Protein AF-A0A956BZD8-F1 (afdb_monomer)

Nearest PDB structures (foldseek):
  7bin-assembly1_A  TM=8.166E-01  e=1.581E-07  Salmonella enterica subsp. enterica serovar Typhi
  7cgo-assembly1_w  TM=8.563E-01  e=1.033E-06  Salmonella enterica subsp. enterica serovar Typhimurium str. LT2
  8wk3-assembly1_G  TM=8.041E-01  e=9.778E-07  Salmonella enterica subsp. enterica serovar Typhimurium str. LT2
  6q14-assembly1_2  TM=8.094E-01  e=9.407E-06  Salmonella enterica subsp. enterica serovar Typhimurium str. LT2
  6rwy-assembly1_e  TM=7.594E-01  e=1.546E-05  Shigella flexneri

Mean predicted aligned error: 7.58 Å

Solvent-accessible surface area (backbone atoms only — not comparable to full-atom values): 8255 Å² total; per-residue (Å²): 131,80,52,62,65,66,64,51,67,73,64,66,44,66,80,65,83,43,75,66,27,52,53,53,40,49,61,63,42,44,56,51,50,47,52,52,32,63,72,64,25,36,72,68,42,33,49,52,36,39,54,50,53,49,68,75,39,59,83,95,50,39,89,75,64,57,82,75,36,62,88,22,28,51,62,12,22,54,54,36,50,51,54,49,52,50,51,52,51,51,62,67,42,47,68,51,51,52,47,41,54,52,40,37,53,51,34,57,75,70,67,43,78,88,59,58,40,69,69,68,27,46,63,55,48,52,49,51,40,60,73,68,40,42,70,59,52,52,52,50,51,58,52,64,72,76,108

Structure (mmCIF, N/CA/C/O backbone):
data_AF-A0A956BZD8-F1
#
_entry.id   AF-A0A956BZD8-F1
#
loop_
_atom_site.group_PDB
_atom_site.id
_atom_site.type_symbol
_atom_site.label_atom_id
_atom_site.label_alt_id
_atom_site.label_comp_id
_atom_site.label_asym_id
_atom_site.label_entity_id
_atom_site.label_seq_id
_atom_site.pdbx_PDB_ins_code
_atom_site.Cartn_x
_atom_site.Cartn_y
_atom_site.Cartn_z
_atom_site.occupancy
_atom_site.B_iso_or_equiv
_atom_site.auth_seq_id
_atom_site.auth_comp_id
_atom_site.auth_asym_id
_atom_site.auth_atom_id
_atom_site.pdbx_PDB_model_num
ATOM 1 N N . THR A 1 1 ? 7.763 -20.700 -9.194 1.00 49.53 1 THR A N 1
ATOM 2 C CA . THR A 1 1 ? 8.314 -19.524 -9.896 1.00 49.53 1 THR A CA 1
ATOM 3 C C . THR A 1 1 ? 9.539 -19.075 -9.127 1.00 49.53 1 THR A C 1
ATOM 5 O O . THR A 1 1 ? 9.426 -18.778 -7.949 1.00 49.53 1 THR A O 1
ATOM 8 N N . ALA A 1 2 ? 10.738 -19.179 -9.704 1.00 55.09 2 ALA A N 1
ATOM 9 C CA . ALA A 1 2 ? 11.949 -18.713 -9.025 1.00 55.09 2 ALA A CA 1
ATOM 10 C C . ALA A 1 2 ? 11.929 -17.176 -9.015 1.00 55.09 2 ALA A C 1
ATOM 12 O O . ALA A 1 2 ? 11.749 -16.584 -10.080 1.00 55.09 2 ALA A O 1
ATOM 13 N N . GLY A 1 3 ? 12.045 -16.555 -7.836 1.00 63.97 3 GLY A N 1
ATOM 14 C CA . GLY A 1 3 ? 12.077 -15.095 -7.704 1.00 63.97 3 GLY A CA 1
ATOM 15 C C . GLY A 1 3 ? 13.224 -14.478 -8.509 1.00 63.97 3 GLY A C 1
ATOM 16 O O . GLY A 1 3 ? 14.188 -15.173 -8.825 1.00 63.97 3 GLY A O 1
ATOM 17 N N . VAL A 1 4 ? 13.130 -13.182 -8.821 1.00 68.62 4 VAL A N 1
ATOM 18 C CA . VAL A 1 4 ? 14.125 -12.433 -9.621 1.00 68.62 4 VAL A CA 1
ATOM 19 C C . VAL A 1 4 ? 15.557 -12.719 -9.148 1.00 68.62 4 VAL A C 1
ATOM 21 O O . VAL A 1 4 ? 16.419 -13.092 -9.936 1.00 68.62 4 VAL A O 1
ATOM 24 N N . TRP A 1 5 ? 15.775 -12.692 -7.832 1.00 65.12 5 TRP A N 1
ATOM 25 C CA . TRP A 1 5 ? 17.067 -12.975 -7.202 1.00 65.12 5 TRP A CA 1
ATOM 26 C C . TRP A 1 5 ? 17.587 -14.395 -7.441 1.00 6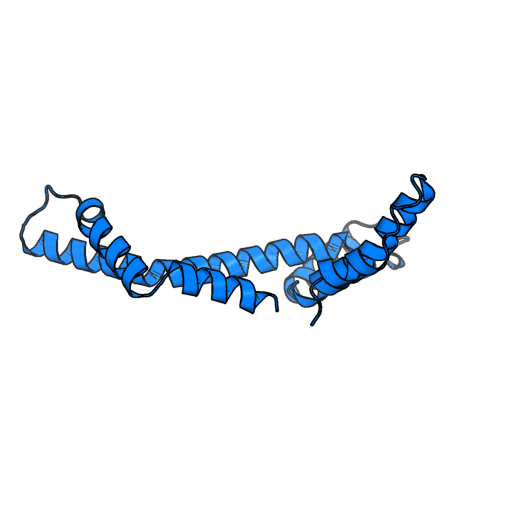5.12 5 TRP A C 1
ATOM 28 O O . TRP A 1 5 ? 18.777 -14.586 -7.647 1.00 65.12 5 TRP A O 1
ATOM 38 N N . ALA A 1 6 ? 16.701 -15.391 -7.496 1.00 68.44 6 ALA A N 1
ATOM 39 C CA . ALA A 1 6 ? 17.083 -16.774 -7.773 1.00 68.44 6 ALA A CA 1
ATOM 40 C C . ALA A 1 6 ? 17.459 -17.012 -9.247 1.00 68.44 6 ALA A C 1
ATOM 42 O O . ALA A 1 6 ? 17.987 -18.076 -9.571 1.00 68.44 6 ALA A O 1
ATOM 43 N N . GLN A 1 7 ? 17.154 -16.066 -10.142 1.00 64.75 7 GLN A N 1
ATOM 44 C CA . GLN A 1 7 ? 17.619 -16.081 -11.531 1.00 64.75 7 GLN A CA 1
ATOM 45 C C . GLN A 1 7 ? 18.981 -15.386 -11.669 1.00 64.75 7 GLN A C 1
ATOM 47 O O . GLN A 1 7 ? 19.817 -15.875 -12.419 1.00 64.75 7 GLN A O 1
ATOM 52 N N . ILE A 1 8 ? 19.218 -14.321 -10.894 1.00 65.31 8 ILE A N 1
ATOM 53 C CA . ILE A 1 8 ? 20.470 -13.544 -10.886 1.00 65.31 8 ILE A CA 1
ATOM 54 C C . ILE A 1 8 ? 21.623 -14.316 -10.214 1.00 65.31 8 ILE A C 1
ATOM 56 O O . ILE A 1 8 ? 22.742 -14.325 -10.716 1.00 65.31 8 ILE A O 1
ATOM 60 N N . ASP A 1 9 ? 21.352 -15.011 -9.105 1.00 62.72 9 ASP A N 1
ATOM 61 C CA . ASP A 1 9 ? 22.376 -15.663 -8.264 1.00 62.72 9 ASP A CA 1
ATOM 62 C C . ASP A 1 9 ? 22.956 -16.964 -8.866 1.00 62.72 9 ASP A C 1
ATOM 64 O O . ASP A 1 9 ? 23.925 -17.529 -8.370 1.00 62.72 9 ASP A O 1
ATOM 68 N N . ARG A 1 10 ? 22.380 -17.483 -9.961 1.00 60.94 10 ARG A N 1
ATOM 69 C CA . ARG A 1 10 ? 22.801 -18.773 -10.548 1.00 60.94 10 ARG A CA 1
ATOM 70 C C . ARG A 1 10 ? 24.093 -18.719 -11.353 1.00 60.94 10 ARG A C 1
ATOM 72 O O . ARG A 1 10 ? 24.646 -19.777 -11.646 1.00 60.94 10 ARG A O 1
ATOM 79 N N . THR A 1 11 ? 24.527 -17.535 -11.762 1.00 60.94 11 THR A N 1
ATOM 80 C CA . THR A 1 11 ? 25.565 -17.380 -12.789 1.00 60.94 11 THR A CA 1
ATOM 81 C C . THR A 1 11 ? 26.920 -16.908 -12.263 1.00 60.94 11 THR A C 1
ATOM 83 O O . THR A 1 11 ? 27.838 -16.858 -13.068 1.00 60.94 11 THR A O 1
ATOM 86 N N . ASP A 1 12 ? 27.050 -16.575 -10.965 1.00 65.56 12 ASP A N 1
ATOM 87 C CA . ASP A 1 12 ? 28.217 -15.915 -10.321 1.00 65.56 12 ASP A CA 1
ATOM 88 C C . ASP A 1 12 ? 29.186 -15.194 -11.294 1.00 65.56 12 ASP A C 1
ATOM 90 O O . ASP A 1 12 ? 30.368 -15.540 -11.399 1.00 65.56 12 ASP A O 1
ATOM 94 N N . PRO A 1 13 ? 28.690 -14.195 -12.053 1.00 61.41 13 PRO A N 1
ATOM 95 C CA . PRO A 1 13 ? 29.487 -13.518 -13.075 1.00 61.41 13 PRO A CA 1
ATOM 96 C C . PRO A 1 13 ? 30.562 -12.606 -12.464 1.00 61.41 13 PRO A C 1
ATOM 98 O O . PRO A 1 13 ? 31.501 -12.212 -13.145 1.00 61.41 13 PRO A O 1
ATOM 101 N N . LEU A 1 14 ? 30.467 -12.288 -11.166 1.00 65.31 14 LEU A N 1
ATOM 102 C CA . LEU A 1 14 ? 31.369 -11.368 -10.466 1.00 65.31 14 LEU A CA 1
ATOM 103 C C . LEU A 1 14 ? 32.639 -12.040 -9.924 1.00 65.31 14 LEU A C 1
ATOM 105 O O . LEU A 1 14 ? 33.553 -11.340 -9.485 1.00 65.31 14 LEU A O 1
ATOM 109 N N . ALA A 1 15 ? 32.752 -13.369 -10.014 1.00 68.69 15 ALA A N 1
ATOM 110 C CA . ALA A 1 15 ? 33.943 -14.111 -9.600 1.00 68.69 15 ALA A CA 1
ATOM 111 C C . ALA A 1 15 ? 35.235 -13.673 -10.332 1.00 68.69 15 ALA A C 1
ATOM 113 O O . ALA A 1 15 ? 36.341 -13.901 -9.839 1.00 68.69 15 ALA A O 1
ATOM 114 N N . GLY A 1 16 ? 35.108 -13.027 -11.499 1.00 66.00 16 GLY A N 1
ATOM 115 C CA . GLY A 1 16 ? 36.226 -12.626 -12.357 1.00 66.00 16 GLY A CA 1
ATOM 116 C C . GLY A 1 16 ? 37.000 -11.364 -11.948 1.00 66.00 16 GLY A C 1
ATOM 117 O O . GLY A 1 16 ? 38.069 -11.135 -12.509 1.00 66.00 16 GLY A O 1
ATOM 118 N N . ASN A 1 17 ? 36.518 -10.543 -10.998 1.00 66.00 17 ASN A N 1
ATOM 119 C CA . ASN A 1 17 ? 37.155 -9.273 -10.576 1.00 66.00 17 ASN A CA 1
ATOM 120 C C . ASN A 1 17 ? 37.642 -8.364 -11.739 1.00 66.00 17 ASN A C 1
ATOM 122 O O . ASN A 1 17 ? 38.639 -7.651 -11.605 1.00 66.00 17 ASN A O 1
ATOM 126 N N . SER A 1 18 ? 36.959 -8.379 -12.887 1.00 76.69 18 SER A N 1
ATOM 127 C CA . SER A 1 18 ? 37.295 -7.585 -14.076 1.00 76.69 18 SER A CA 1
ATOM 128 C C . SER A 1 18 ? 36.164 -6.616 -14.433 1.00 76.69 18 SER A C 1
ATOM 130 O O . SER A 1 18 ? 35.016 -6.813 -14.043 1.00 76.69 18 SER A O 1
ATOM 132 N N . ALA A 1 19 ? 36.473 -5.549 -15.178 1.00 75.94 19 ALA A N 1
ATOM 133 C CA . ALA A 1 19 ? 35.447 -4.617 -15.653 1.00 75.94 19 ALA A CA 1
ATOM 134 C C . ALA A 1 19 ? 34.438 -5.308 -16.591 1.00 75.94 19 ALA A C 1
ATOM 136 O O . ALA A 1 19 ? 33.245 -5.037 -16.507 1.00 75.94 19 ALA A O 1
ATOM 137 N N . ASP A 1 20 ? 34.901 -6.252 -17.415 1.00 77.94 20 ASP A N 1
ATOM 138 C CA . ASP A 1 20 ? 34.055 -7.025 -18.332 1.00 77.94 20 ASP A CA 1
ATOM 139 C C . ASP A 1 20 ? 33.067 -7.931 -17.580 1.00 77.94 20 ASP A C 1
ATOM 141 O O . ASP A 1 20 ? 31.896 -8.002 -17.945 1.00 77.94 20 ASP A O 1
ATOM 145 N N . ALA A 1 21 ? 33.502 -8.530 -16.465 1.00 75.38 21 ALA A N 1
ATOM 146 C CA . ALA A 1 21 ? 32.646 -9.320 -15.578 1.00 75.38 21 ALA A CA 1
ATOM 147 C C . ALA A 1 21 ? 31.502 -8.492 -14.962 1.00 75.38 21 ALA A C 1
ATOM 149 O O . ALA A 1 21 ? 30.407 -9.002 -14.732 1.00 75.38 21 ALA A O 1
ATOM 150 N N . VAL A 1 22 ? 31.726 -7.195 -14.718 1.00 76.06 22 VAL A N 1
ATOM 151 C CA . VAL A 1 22 ? 30.682 -6.284 -14.221 1.00 76.06 22 VAL A CA 1
ATOM 152 C C . VAL A 1 22 ? 29.648 -5.981 -15.307 1.00 76.06 22 VAL A C 1
ATOM 154 O O . VAL A 1 22 ? 28.457 -5.968 -15.009 1.00 76.06 22 VAL A O 1
ATOM 157 N N . PHE A 1 23 ? 30.071 -5.763 -16.556 1.00 77.00 23 PHE A N 1
ATOM 158 C CA . PHE A 1 23 ? 29.138 -5.534 -17.667 1.00 77.00 23 PHE A CA 1
ATOM 159 C C . PHE A 1 23 ? 28.298 -6.779 -17.974 1.00 77.00 23 PHE A C 1
ATOM 161 O O . PHE A 1 23 ? 27.083 -6.672 -18.100 1.00 77.00 23 PHE A O 1
ATOM 168 N N . GLU A 1 24 ? 28.912 -7.963 -17.976 1.00 76.38 24 GLU A N 1
ATOM 169 C CA . GLU A 1 24 ? 28.200 -9.235 -18.150 1.00 76.38 24 GLU A CA 1
ATOM 170 C C . GLU A 1 24 ? 27.176 -9.482 -17.027 1.00 76.38 24 GLU A C 1
ATOM 172 O O . GLU A 1 24 ? 26.049 -9.908 -17.282 1.00 76.38 24 GLU A O 1
ATOM 177 N N . ALA A 1 25 ? 27.524 -9.148 -15.779 1.00 74.75 25 ALA A N 1
ATOM 178 C CA . ALA A 1 25 ? 26.604 -9.237 -14.648 1.00 74.75 25 ALA A CA 1
ATOM 179 C C . ALA A 1 25 ? 25.397 -8.291 -14.777 1.00 74.75 25 ALA A C 1
ATOM 181 O O . ALA A 1 25 ? 24.283 -8.661 -14.399 1.00 74.75 25 ALA A O 1
ATOM 182 N N . ILE A 1 26 ? 25.609 -7.079 -15.301 1.00 76.81 26 ILE A N 1
ATOM 183 C CA . ILE A 1 26 ? 24.536 -6.109 -15.552 1.00 76.81 26 ILE A CA 1
ATOM 184 C C . ILE A 1 26 ? 23.593 -6.640 -16.634 1.00 76.81 26 ILE A C 1
ATOM 186 O O . ILE A 1 26 ? 22.387 -6.680 -16.399 1.00 76.81 26 ILE A O 1
ATOM 190 N N . ASP A 1 27 ? 24.131 -7.115 -17.759 1.00 77.06 27 ASP A N 1
ATOM 191 C CA . ASP A 1 27 ? 23.334 -7.641 -18.873 1.00 77.06 27 ASP A CA 1
ATOM 192 C C . ASP A 1 27 ? 22.505 -8.870 -18.450 1.00 77.06 27 ASP A C 1
ATOM 194 O O . ASP A 1 27 ? 21.321 -8.984 -18.779 1.00 77.06 27 ASP A O 1
ATOM 198 N N . LEU A 1 28 ? 23.092 -9.770 -17.649 1.00 77.94 28 LEU A N 1
ATOM 199 C CA . LEU A 1 28 ? 22.402 -10.943 -17.096 1.00 77.94 28 LEU A CA 1
ATOM 200 C C . LEU A 1 28 ? 21.312 -10.572 -16.080 1.00 77.94 28 LEU A C 1
ATOM 202 O O . LEU A 1 28 ? 20.286 -11.251 -15.998 1.00 77.94 28 LEU A O 1
ATOM 206 N N . GLY A 1 29 ? 21.521 -9.513 -15.295 1.00 78.81 29 GLY A N 1
ATOM 207 C CA . GLY A 1 29 ? 20.548 -9.019 -14.320 1.00 78.81 29 GLY A CA 1
ATOM 208 C C . GLY A 1 29 ? 19.412 -8.204 -14.941 1.00 78.81 29 GLY A C 1
ATOM 209 O O . GLY A 1 29 ? 18.323 -8.123 -14.363 1.00 78.81 29 GLY A O 1
ATOM 210 N N . GLU A 1 30 ? 19.639 -7.628 -16.121 1.00 83.75 30 GLU A N 1
ATOM 211 C CA . GLU A 1 30 ? 18.682 -6.750 -16.784 1.00 83.75 30 GLU A CA 1
ATOM 212 C C . GLU A 1 30 ? 17.427 -7.502 -17.239 1.00 83.75 30 GLU A C 1
ATOM 214 O O . GLU A 1 30 ? 16.311 -7.034 -17.013 1.00 83.75 30 GLU A O 1
ATOM 219 N N . GLU A 1 31 ? 17.580 -8.686 -17.835 1.00 85.56 31 GL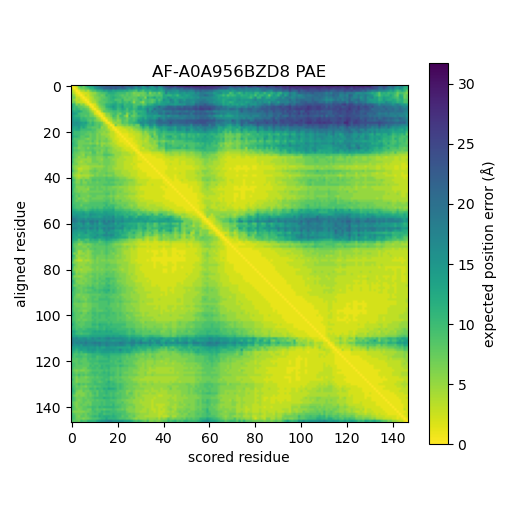U A N 1
ATOM 220 C CA . GLU A 1 31 ? 16.452 -9.430 -18.408 1.00 85.56 31 GLU A CA 1
ATOM 221 C C . GLU A 1 31 ? 15.438 -9.913 -17.345 1.00 85.56 31 GLU A C 1
ATOM 223 O O . GLU A 1 31 ? 14.239 -9.650 -17.509 1.00 85.56 31 GLU A O 1
ATOM 228 N N . PRO A 1 32 ? 15.850 -10.525 -16.212 1.00 87.94 32 PRO A N 1
ATOM 229 C CA . PRO A 1 32 ? 14.932 -10.866 -15.122 1.00 87.94 32 PRO A CA 1
ATOM 230 C C . PRO A 1 32 ? 14.214 -9.645 -14.535 1.00 87.94 32 PRO A C 1
ATOM 232 O O . PRO A 1 32 ? 13.018 -9.709 -14.231 1.00 87.94 32 PRO A O 1
ATOM 235 N N . LEU A 1 33 ? 14.925 -8.520 -14.389 1.00 87.25 33 LEU A N 1
ATOM 236 C CA . LEU A 1 33 ? 14.346 -7.269 -13.902 1.00 87.25 33 LEU A CA 1
ATOM 237 C C . LEU A 1 33 ? 13.304 -6.731 -14.885 1.00 87.25 33 LEU A C 1
ATOM 239 O O . LEU A 1 33 ? 12.194 -6.377 -14.487 1.00 87.25 33 LEU A O 1
ATOM 243 N N . ARG A 1 34 ? 13.634 -6.710 -16.176 1.00 90.62 34 ARG A N 1
ATOM 244 C CA . ARG A 1 34 ? 12.735 -6.270 -17.240 1.00 90.62 34 ARG A CA 1
ATOM 245 C C . ARG A 1 34 ? 11.478 -7.134 -17.275 1.00 90.62 34 ARG A C 1
ATOM 247 O O . ARG A 1 34 ? 10.376 -6.596 -17.350 1.00 90.62 34 ARG A O 1
ATOM 254 N N . GLN A 1 35 ? 11.613 -8.454 -17.153 1.00 90.62 35 GLN A N 1
ATOM 255 C CA . GLN A 1 35 ? 10.475 -9.372 -17.087 1.00 90.62 35 GLN A CA 1
ATOM 256 C C . GLN A 1 35 ? 9.588 -9.105 -15.863 1.00 90.62 35 GLN A C 1
ATOM 258 O O . GLN A 1 35 ? 8.361 -9.091 -15.985 1.00 90.62 35 GLN A O 1
ATOM 263 N N . PHE A 1 36 ? 10.191 -8.862 -14.697 1.00 91.44 36 PHE A N 1
ATOM 264 C CA . PHE A 1 36 ? 9.462 -8.495 -13.485 1.00 91.44 36 PHE A CA 1
ATOM 265 C C . PHE A 1 36 ? 8.692 -7.183 -13.664 1.00 91.44 36 PHE A C 1
ATOM 267 O O . PHE A 1 36 ? 7.493 -7.139 -13.394 1.00 91.44 36 PHE A O 1
ATOM 274 N N . LEU A 1 37 ? 9.341 -6.134 -14.171 1.00 94.00 37 LEU A N 1
ATOM 275 C CA . LEU A 1 37 ? 8.691 -4.842 -14.386 1.00 94.00 37 LEU A CA 1
ATOM 276 C C . LEU A 1 37 ? 7.557 -4.951 -15.409 1.00 94.00 37 LEU A C 1
ATOM 278 O O . LEU A 1 37 ? 6.477 -4.437 -15.158 1.00 94.00 37 LEU A O 1
ATOM 282 N N . ARG A 1 38 ? 7.739 -5.682 -16.516 1.00 92.94 38 ARG A N 1
ATOM 283 C CA . ARG A 1 38 ? 6.661 -5.910 -17.497 1.00 92.94 38 ARG A CA 1
ATOM 284 C C . ARG A 1 38 ? 5.456 -6.637 -16.910 1.00 92.94 38 ARG A C 1
ATOM 286 O O . ARG A 1 38 ? 4.337 -6.386 -17.340 1.00 92.94 38 ARG A O 1
ATOM 293 N N . ARG A 1 39 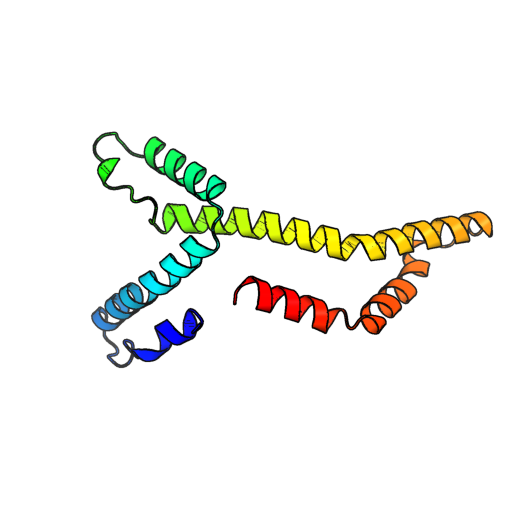? 5.679 -7.577 -15.987 1.00 92.56 39 ARG A N 1
ATOM 294 C CA . ARG A 1 39 ? 4.599 -8.360 -15.373 1.00 92.56 39 ARG A CA 1
ATOM 295 C C . ARG A 1 39 ? 3.772 -7.535 -14.386 1.00 92.56 39 ARG A C 1
ATOM 297 O O . ARG A 1 39 ? 2.579 -7.792 -14.274 1.00 92.56 39 ARG A O 1
ATOM 304 N N . ASN A 1 40 ? 4.406 -6.601 -13.679 1.00 93.06 40 ASN A N 1
ATOM 305 C CA . ASN A 1 40 ? 3.778 -5.853 -12.587 1.00 93.06 40 ASN A CA 1
ATOM 306 C C . ASN A 1 40 ? 3.453 -4.390 -12.949 1.00 93.06 40 ASN A C 1
ATOM 308 O O . ASN A 1 40 ? 2.692 -3.737 -12.249 1.00 93.06 40 ASN A O 1
ATOM 312 N N . ALA A 1 41 ? 3.987 -3.847 -14.046 1.00 95.25 41 ALA A N 1
ATOM 313 C CA . ALA A 1 41 ? 3.591 -2.530 -14.536 1.00 95.25 41 ALA A CA 1
ATOM 314 C C . ALA A 1 41 ? 2.214 -2.585 -15.210 1.00 95.25 41 ALA A C 1
ATOM 316 O O . ALA A 1 41 ? 1.947 -3.424 -16.074 1.00 95.25 41 ALA A O 1
ATOM 317 N N . GLY A 1 42 ? 1.351 -1.632 -14.865 1.00 94.56 42 GLY A N 1
ATOM 318 C CA . GLY A 1 42 ? 0.034 -1.482 -15.459 1.00 94.56 42 GLY A CA 1
ATOM 319 C C . GLY A 1 42 ? 0.119 -1.165 -16.959 1.00 94.56 42 GLY A C 1
ATOM 320 O O . GLY A 1 42 ? 0.976 -0.383 -17.393 1.00 94.56 42 GLY A O 1
ATOM 321 N N . PRO A 1 43 ? -0.774 -1.729 -17.797 1.00 94.56 43 PRO A N 1
ATOM 322 C CA . PRO A 1 43 ? -0.747 -1.505 -19.243 1.00 94.56 43 PRO A CA 1
ATOM 323 C C . PRO A 1 43 ? -1.065 -0.050 -19.611 1.00 94.56 43 PRO A C 1
ATOM 325 O O . PRO A 1 43 ? -0.539 0.479 -20.593 1.00 94.56 43 PRO A O 1
ATOM 328 N N . ARG A 1 44 ? -1.907 0.618 -18.812 1.00 95.44 44 ARG A N 1
ATOM 329 C CA . ARG A 1 44 ? -2.271 2.025 -18.999 1.00 95.44 44 ARG A CA 1
ATOM 330 C C . ARG A 1 44 ? -1.076 2.935 -18.727 1.00 95.44 44 ARG A C 1
ATOM 332 O O . ARG A 1 44 ? -0.784 3.813 -19.535 1.00 95.44 44 ARG A O 1
ATOM 339 N N . GLU A 1 45 ? -0.391 2.710 -17.615 1.00 95.88 45 GLU A N 1
ATOM 340 C CA . GLU A 1 45 ? 0.784 3.464 -17.186 1.00 95.88 45 GLU A CA 1
ATOM 341 C C . GLU A 1 45 ? 1.936 3.237 -18.169 1.00 95.88 45 GLU A C 1
ATOM 343 O O . GLU A 1 45 ? 2.556 4.195 -18.623 1.00 95.88 45 GLU A O 1
ATOM 348 N N . THR A 1 46 ? 2.153 1.991 -18.597 1.00 95.19 46 THR A N 1
ATOM 349 C CA . THR A 1 46 ? 3.165 1.650 -19.609 1.00 95.19 46 THR A CA 1
ATOM 350 C C . THR A 1 46 ? 2.897 2.369 -20.931 1.00 95.19 46 THR A C 1
ATOM 352 O O . THR A 1 46 ? 3.804 2.982 -21.491 1.00 95.19 46 THR A O 1
ATOM 355 N N . SER A 1 47 ? 1.645 2.372 -21.403 1.00 94.25 47 SER A N 1
ATOM 356 C CA . SER A 1 47 ? 1.260 3.078 -22.635 1.00 94.25 47 SER A CA 1
ATOM 357 C C . SER A 1 47 ? 1.483 4.588 -22.519 1.00 94.25 47 SER A C 1
ATOM 359 O O . SER A 1 47 ? 2.011 5.212 -23.436 1.00 94.25 47 SER A O 1
ATOM 361 N N . LEU A 1 48 ? 1.146 5.175 -21.366 1.00 94.00 48 LEU A N 1
ATOM 362 C CA . LEU A 1 48 ? 1.384 6.591 -21.094 1.00 94.00 48 LEU A CA 1
ATOM 363 C C . LEU A 1 48 ? 2.876 6.938 -21.185 1.00 94.00 48 LEU A C 1
ATOM 365 O O . LEU A 1 48 ? 3.243 7.901 -21.857 1.00 94.00 48 LEU A O 1
ATOM 369 N N . PHE A 1 49 ? 3.741 6.172 -20.517 1.00 93.88 49 PHE A N 1
ATOM 370 C CA . PHE A 1 49 ? 5.179 6.443 -20.526 1.00 93.88 49 PHE A CA 1
ATOM 371 C C . PHE A 1 49 ? 5.824 6.149 -21.885 1.00 93.88 49 PHE A C 1
ATOM 373 O O . PHE A 1 49 ? 6.728 6.883 -22.286 1.00 93.88 49 PHE A O 1
ATOM 380 N N . TYR A 1 50 ? 5.316 5.171 -22.636 1.00 93.00 50 TYR A N 1
ATOM 381 C CA . TYR A 1 50 ? 5.719 4.933 -24.021 1.00 93.00 50 TYR A CA 1
ATOM 382 C C . TYR A 1 50 ? 5.395 6.133 -24.923 1.00 93.00 50 TYR A C 1
ATOM 384 O O . TYR A 1 50 ? 6.272 6.645 -25.622 1.00 93.00 50 TYR A O 1
ATOM 392 N N . ASP A 1 51 ? 4.173 6.663 -24.842 1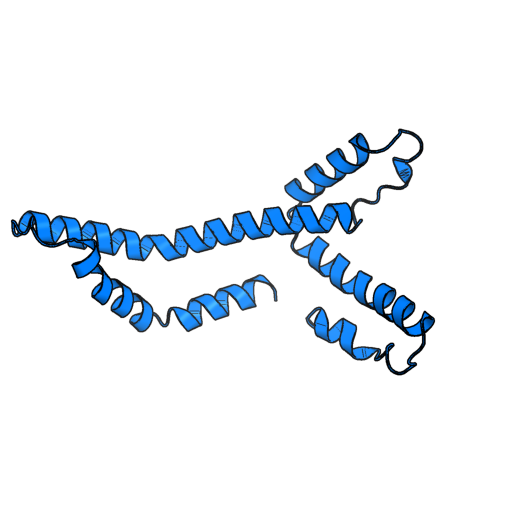.00 91.88 51 ASP A N 1
ATOM 393 C CA . ASP A 1 51 ? 3.764 7.843 -25.610 1.00 91.88 51 ASP A CA 1
ATOM 394 C C . ASP A 1 51 ? 4.603 9.082 -25.258 1.00 91.88 51 ASP A C 1
ATOM 396 O O . ASP A 1 51 ? 4.971 9.874 -26.134 1.00 91.88 51 ASP A O 1
ATOM 400 N N . LEU A 1 52 ? 4.933 9.264 -23.975 1.00 91.12 52 LEU A N 1
ATOM 401 C CA . LEU A 1 52 ? 5.808 10.345 -23.516 1.00 91.12 52 LEU A CA 1
ATOM 402 C C . LEU A 1 52 ? 7.243 10.177 -24.035 1.00 91.12 52 LEU A C 1
ATOM 404 O O . LEU A 1 52 ? 7.848 11.152 -24.496 1.00 91.12 52 LEU A O 1
ATOM 408 N N . ALA A 1 53 ? 7.773 8.952 -24.028 1.00 89.38 53 ALA A N 1
ATOM 409 C CA . ALA A 1 53 ? 9.084 8.641 -24.585 1.00 89.38 53 ALA A CA 1
ATOM 410 C C . ALA A 1 53 ? 9.142 8.962 -26.088 1.00 89.38 53 ALA A C 1
ATOM 412 O O . ALA A 1 53 ? 10.057 9.657 -26.530 1.00 89.38 53 ALA A O 1
ATOM 413 N N . LEU A 1 54 ? 8.120 8.581 -26.863 1.00 88.56 54 LEU A N 1
ATOM 414 C CA . LEU A 1 54 ? 8.034 8.905 -28.293 1.00 88.56 54 LEU A CA 1
ATOM 415 C C . LEU A 1 54 ? 7.969 10.413 -28.571 1.00 88.56 54 LEU A C 1
ATOM 417 O O . LEU A 1 54 ? 8.562 10.896 -29.539 1.00 88.56 54 LEU A O 1
ATOM 421 N N . ARG A 1 55 ? 7.249 11.172 -27.738 1.00 87.69 55 ARG A N 1
ATOM 422 C CA . ARG A 1 55 ? 7.109 12.631 -27.891 1.00 87.69 55 ARG A CA 1
ATOM 423 C C . ARG A 1 55 ? 8.371 13.395 -27.511 1.00 87.69 55 ARG A C 1
ATOM 425 O O . ARG A 1 55 ? 8.635 14.438 -28.102 1.00 87.69 55 ARG A O 1
ATOM 432 N N . SER A 1 56 ? 9.133 12.893 -26.541 1.00 85.69 56 SER A N 1
ATOM 433 C CA . SER A 1 56 ? 10.384 13.521 -26.096 1.00 85.69 56 SER A CA 1
ATOM 434 C C . SER A 1 56 ? 11.555 13.301 -27.060 1.00 85.69 56 SER A C 1
ATOM 436 O O . SER A 1 56 ? 12.554 14.016 -26.979 1.00 85.69 56 SER A O 1
ATOM 438 N N . ARG A 1 57 ? 11.438 12.346 -27.996 1.00 84.06 57 ARG A N 1
ATOM 439 C CA . ARG A 1 57 ? 12.483 12.030 -28.974 1.00 84.06 57 ARG A CA 1
ATOM 440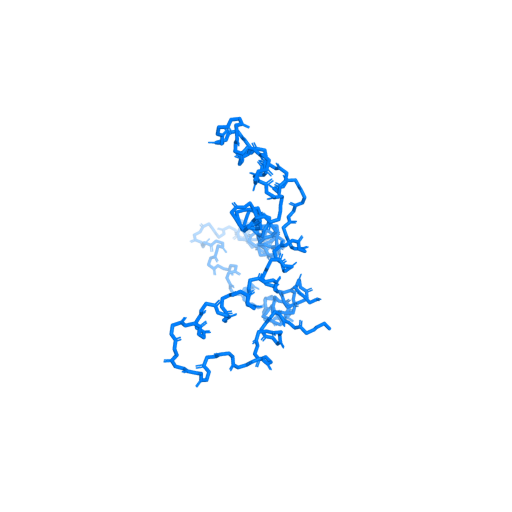 C C . A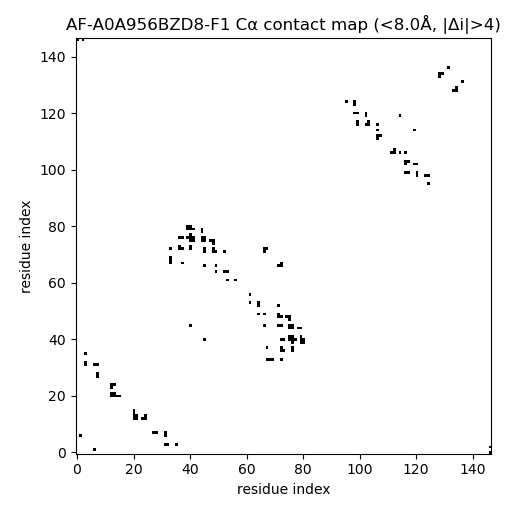RG A 1 57 ? 12.268 12.729 -30.326 1.00 84.06 57 ARG A C 1
ATOM 442 O O . ARG A 1 57 ? 11.131 12.817 -30.811 1.00 84.06 57 ARG A O 1
ATOM 449 N N . PRO A 1 58 ? 13.361 13.174 -30.976 1.00 83.50 58 PRO A N 1
ATOM 450 C CA . PRO A 1 58 ? 13.341 13.588 -32.375 1.00 83.50 58 PRO A CA 1
ATOM 451 C C . PRO A 1 58 ? 12.746 12.500 -33.295 1.00 83.50 58 PRO A C 1
ATOM 453 O O . PRO A 1 58 ? 12.893 11.313 -32.989 1.00 83.50 58 PRO A O 1
ATOM 456 N N . PRO A 1 59 ? 12.076 12.861 -34.411 1.00 76.56 59 PRO A N 1
ATOM 457 C CA . PRO A 1 59 ? 11.420 11.899 -35.306 1.00 76.56 59 PRO A CA 1
ATOM 458 C C . PRO A 1 59 ? 12.338 10.780 -35.817 1.00 76.56 59 PRO A C 1
ATOM 460 O O . PRO A 1 59 ? 11.895 9.646 -35.945 1.00 76.56 59 PRO A O 1
ATOM 463 N N . ASP A 1 60 ? 13.616 11.084 -36.037 1.00 79.62 60 ASP A N 1
ATOM 464 C CA . ASP A 1 60 ? 14.686 10.180 -36.483 1.00 79.62 60 ASP A CA 1
ATOM 465 C C . ASP A 1 60 ? 15.117 9.139 -35.433 1.00 79.62 60 ASP A C 1
ATOM 467 O O . ASP A 1 60 ? 15.862 8.210 -35.742 1.00 79.62 60 ASP A O 1
ATOM 471 N N . GLN A 1 61 ? 14.663 9.278 -34.186 1.00 76.88 61 GLN A N 1
ATOM 472 C CA . GLN A 1 61 ? 15.041 8.407 -33.067 1.00 76.88 61 GLN A CA 1
ATOM 473 C C . GLN A 1 61 ? 13.858 7.635 -32.477 1.00 76.88 61 GLN A C 1
ATOM 475 O O . GLN A 1 61 ? 14.049 6.865 -31.537 1.00 76.88 61 GLN A O 1
ATOM 480 N N . ARG A 1 62 ? 12.646 7.810 -33.018 1.00 76.56 62 ARG A N 1
ATOM 481 C CA . ARG A 1 62 ? 11.428 7.163 -32.502 1.00 76.56 62 ARG A CA 1
ATOM 482 C C . ARG A 1 62 ? 11.443 5.647 -32.672 1.00 76.56 62 ARG A C 1
ATOM 484 O O . ARG A 1 62 ? 11.019 4.949 -31.761 1.00 76.56 62 ARG A O 1
ATOM 491 N N . ASP A 1 63 ? 12.028 5.147 -33.757 1.00 75.50 63 ASP A N 1
ATOM 492 C CA . ASP A 1 63 ? 12.126 3.706 -34.039 1.00 75.50 63 ASP A CA 1
ATOM 493 C C . ASP A 1 63 ? 13.046 2.955 -33.058 1.00 75.50 63 ASP A C 1
ATOM 495 O O . ASP A 1 63 ? 13.031 1.729 -33.002 1.00 75.50 63 ASP A O 1
ATOM 499 N N . LYS A 1 64 ? 13.849 3.684 -32.269 1.00 74.88 64 LYS A N 1
ATOM 500 C CA . LYS A 1 64 ? 14.728 3.120 -31.233 1.00 74.88 64 LYS A CA 1
ATOM 501 C C . LYS A 1 64 ? 14.042 2.986 -29.872 1.00 74.88 64 LYS A C 1
ATOM 503 O O . LYS A 1 64 ? 14.641 2.431 -28.958 1.00 74.88 64 LYS A O 1
ATOM 508 N N . VAL A 1 65 ? 12.829 3.522 -29.715 1.00 78.12 65 VAL A N 1
ATOM 509 C CA . VAL A 1 65 ? 12.076 3.448 -28.460 1.00 78.12 65 VAL A CA 1
ATOM 510 C C . VAL A 1 65 ? 11.323 2.127 -28.427 1.00 78.12 65 VAL A C 1
ATOM 512 O O . VAL A 1 65 ? 10.298 1.958 -29.089 1.00 78.12 65 VAL A O 1
ATOM 515 N N . ALA A 1 66 ? 11.833 1.191 -27.642 1.00 80.75 66 ALA A N 1
ATOM 516 C CA . ALA A 1 66 ? 11.169 -0.076 -27.412 1.00 80.75 66 ALA A CA 1
ATOM 517 C C . ALA A 1 66 ? 10.217 0.053 -26.211 1.00 80.75 66 ALA A C 1
ATOM 519 O O . ALA A 1 66 ? 10.544 0.694 -25.216 1.00 80.75 66 ALA A O 1
ATOM 520 N N . ALA A 1 67 ? 9.011 -0.517 -26.298 1.00 73.75 67 ALA A N 1
ATOM 521 C CA . ALA A 1 67 ? 8.010 -0.427 -25.222 1.00 73.75 67 ALA A CA 1
ATOM 522 C C . ALA A 1 67 ? 8.445 -1.134 -23.925 1.00 73.75 67 ALA A C 1
ATOM 524 O O . ALA A 1 67 ? 7.849 -0.947 -22.868 1.00 73.75 67 ALA A O 1
ATOM 525 N N . ASP A 1 68 ? 9.482 -1.954 -24.024 1.00 82.00 68 ASP A N 1
ATOM 526 C CA . ASP A 1 68 ? 10.107 -2.685 -22.944 1.00 82.00 68 ASP A CA 1
ATOM 527 C C . ASP A 1 68 ? 11.389 -2.049 -22.398 1.00 82.00 68 ASP A C 1
ATOM 529 O O . ASP A 1 68 ? 12.076 -2.665 -21.579 1.00 82.00 68 ASP A O 1
ATOM 533 N N . ASP A 1 69 ? 11.701 -0.827 -22.825 1.00 89.00 69 ASP A N 1
ATOM 534 C CA . ASP A 1 69 ? 12.790 -0.045 -22.261 1.00 89.00 69 ASP A CA 1
ATOM 535 C C . ASP A 1 69 ? 12.542 0.179 -20.760 1.00 89.00 69 ASP A C 1
ATOM 537 O O . ASP A 1 69 ? 11.443 0.549 -20.325 1.00 89.00 69 ASP A O 1
ATOM 541 N N . LEU A 1 70 ? 13.581 -0.021 -19.949 1.00 89.75 70 LEU A N 1
ATOM 542 C CA . LEU A 1 70 ? 13.545 0.237 -18.513 1.00 89.75 70 LEU A CA 1
ATOM 543 C C . LEU A 1 70 ? 13.147 1.685 -18.202 1.00 89.75 70 LEU A C 1
ATOM 545 O O . LEU A 1 70 ? 12.471 1.923 -17.203 1.00 89.75 70 LEU A O 1
ATOM 549 N N . LEU A 1 71 ? 13.486 2.643 -19.072 1.00 89.75 71 LEU A N 1
ATOM 550 C CA . LEU A 1 71 ? 13.082 4.047 -18.933 1.00 89.75 71 LEU A CA 1
ATOM 551 C C . LEU A 1 71 ? 11.562 4.260 -19.020 1.00 89.75 71 LEU A C 1
ATOM 553 O O . LEU A 1 71 ? 11.068 5.294 -18.573 1.00 89.75 71 LEU A O 1
ATOM 557 N N . ILE A 1 72 ? 10.826 3.297 -19.576 1.00 93.38 72 ILE A N 1
ATOM 558 C CA . ILE A 1 72 ? 9.361 3.298 -19.659 1.00 93.38 72 ILE A CA 1
ATOM 559 C C . ILE A 1 72 ? 8.779 2.421 -18.555 1.00 93.38 72 ILE A C 1
ATOM 561 O O . ILE A 1 72 ? 7.907 2.860 -17.804 1.00 93.38 72 ILE A O 1
ATOM 565 N N . LEU A 1 73 ? 9.280 1.190 -18.435 1.00 94.50 73 LEU A N 1
ATOM 566 C CA . LEU A 1 73 ? 8.746 0.199 -17.506 1.00 94.50 73 LEU A CA 1
ATOM 567 C C . LEU A 1 73 ? 8.920 0.606 -16.043 1.00 94.50 73 LEU A C 1
ATOM 569 O O . LEU A 1 73 ? 8.019 0.384 -15.240 1.00 94.50 73 LEU A O 1
ATOM 573 N N . LEU A 1 74 ? 10.052 1.214 -15.685 1.00 94.88 74 LEU A N 1
ATOM 574 C CA . LEU A 1 74 ? 10.356 1.582 -14.305 1.00 94.88 74 LEU A CA 1
ATOM 575 C C . LEU A 1 74 ? 9.404 2.662 -13.761 1.00 94.88 74 LEU A C 1
ATOM 577 O O . LEU A 1 74 ? 8.779 2.417 -12.728 1.00 94.88 74 LEU A O 1
ATOM 581 N N . PRO A 1 75 ? 9.210 3.825 -14.417 1.00 95.12 75 PRO A N 1
ATOM 582 C CA . PRO A 1 75 ? 8.229 4.796 -13.940 1.00 95.12 75 PRO A CA 1
ATOM 583 C C . PRO A 1 75 ? 6.783 4.285 -14.053 1.00 95.12 75 PRO A C 1
ATOM 585 O O . PRO A 1 75 ? 5.972 4.602 -13.185 1.00 95.12 75 PRO A O 1
ATOM 588 N N . ALA A 1 76 ? 6.453 3.457 -15.053 1.00 96.31 76 ALA A N 1
ATOM 589 C CA . ALA A 1 76 ? 5.127 2.845 -15.163 1.00 96.31 76 ALA A CA 1
ATOM 590 C C . ALA A 1 76 ? 4.814 1.915 -13.980 1.00 96.31 76 ALA A C 1
ATOM 592 O O . ALA A 1 76 ? 3.755 2.034 -13.358 1.00 96.31 76 ALA A O 1
ATOM 593 N N . PHE A 1 77 ? 5.756 1.036 -13.635 1.00 96.44 77 PHE A N 1
ATOM 594 C CA . PHE A 1 77 ? 5.687 0.168 -12.464 1.00 96.44 77 PHE A CA 1
ATOM 595 C C . PHE A 1 77 ? 5.506 0.985 -11.184 1.00 96.44 77 PHE A C 1
ATOM 597 O O . PHE A 1 77 ? 4.556 0.750 -10.449 1.00 96.44 77 PHE A O 1
ATOM 604 N N . LEU A 1 78 ? 6.336 2.008 -10.955 1.00 96.69 78 LEU A N 1
ATOM 605 C CA . LEU A 1 78 ? 6.252 2.826 -9.739 1.00 96.69 78 LEU A CA 1
ATOM 606 C C . LEU A 1 78 ? 4.871 3.464 -9.538 1.00 96.69 78 LEU A C 1
ATOM 608 O O . LEU A 1 78 ? 4.364 3.477 -8.419 1.00 96.69 78 LEU A O 1
ATOM 612 N N . ILE A 1 79 ? 4.257 3.991 -10.601 1.00 97.12 79 ILE A N 1
ATOM 613 C CA . ILE A 1 79 ? 2.913 4.580 -10.510 1.00 97.12 79 ILE A CA 1
ATOM 614 C C . ILE A 1 79 ? 1.849 3.510 -10.255 1.00 97.12 79 ILE A C 1
ATOM 616 O O . ILE A 1 79 ? 0.936 3.745 -9.462 1.00 97.12 79 ILE A O 1
ATOM 620 N N . THR A 1 80 ? 1.985 2.345 -10.889 1.00 97.12 80 THR A N 1
ATOM 621 C CA . T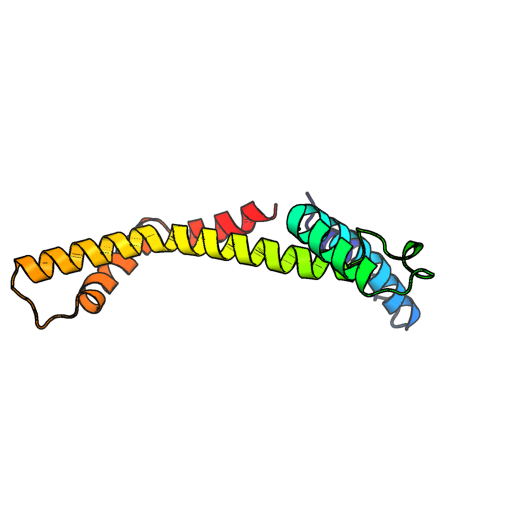HR A 1 80 ? 1.078 1.204 -10.694 1.00 97.12 80 THR A CA 1
ATOM 622 C C . THR A 1 80 ? 1.107 0.746 -9.238 1.00 97.12 80 THR A C 1
ATOM 624 O O . THR A 1 80 ? 0.083 0.766 -8.558 1.00 97.12 80 THR A O 1
ATOM 627 N N . GLU A 1 81 ? 2.299 0.461 -8.720 1.00 95.88 81 GLU A N 1
ATOM 628 C CA . GLU A 1 81 ? 2.510 0.006 -7.346 1.00 95.88 81 GLU A CA 1
ATOM 629 C C . GLU A 1 81 ? 2.090 1.048 -6.315 1.00 95.88 81 GLU A C 1
ATOM 631 O O . GLU A 1 81 ? 1.514 0.714 -5.284 1.00 95.88 81 GLU A O 1
ATOM 636 N N . LEU A 1 82 ? 2.330 2.335 -6.583 1.00 96.88 82 LEU A N 1
ATOM 637 C CA . LEU A 1 82 ? 1.876 3.393 -5.689 1.00 96.88 82 LEU A CA 1
ATOM 638 C C . LEU A 1 82 ? 0.345 3.414 -5.606 1.00 96.88 82 LEU A C 1
ATOM 640 O O . LEU A 1 82 ? -0.209 3.522 -4.512 1.00 96.88 82 LEU A O 1
ATOM 644 N N . ALA A 1 83 ? -0.344 3.291 -6.742 1.00 96.00 83 ALA A N 1
ATOM 645 C CA . ALA A 1 83 ? -1.800 3.248 -6.774 1.00 96.00 83 ALA A CA 1
ATOM 646 C C . ALA A 1 83 ? -2.350 2.022 -6.027 1.00 96.00 83 ALA A C 1
ATOM 648 O O . ALA A 1 83 ? -3.296 2.159 -5.248 1.00 96.00 83 ALA A O 1
ATOM 649 N N . GLU A 1 84 ? -1.746 0.849 -6.214 1.00 94.44 84 GLU A N 1
ATOM 650 C CA . GLU A 1 84 ? -2.114 -0.375 -5.496 1.00 94.44 84 GLU A CA 1
ATOM 651 C C . GLU A 1 84 ? -1.836 -0.265 -3.991 1.00 94.44 84 GLU A C 1
ATOM 653 O O . GLU A 1 84 ? -2.710 -0.567 -3.174 1.00 94.44 84 GLU A O 1
ATOM 658 N N . ALA A 1 85 ? -0.680 0.274 -3.598 1.00 93.94 85 ALA A N 1
ATOM 659 C CA . ALA A 1 85 ? -0.332 0.509 -2.200 1.00 93.94 85 ALA A CA 1
ATOM 660 C C . ALA A 1 85 ? -1.325 1.455 -1.508 1.00 93.94 85 ALA A C 1
ATOM 662 O O . ALA A 1 85 ? -1.711 1.216 -0.361 1.00 93.94 85 ALA A O 1
ATOM 663 N N . PHE A 1 86 ? -1.797 2.498 -2.199 1.00 96.62 86 PHE A N 1
ATOM 664 C CA . PHE A 1 86 ? -2.848 3.376 -1.679 1.00 96.62 86 PHE A CA 1
ATOM 665 C C . PHE A 1 86 ? -4.182 2.649 -1.499 1.00 96.62 86 PHE A C 1
ATOM 667 O O . PHE A 1 86 ? -4.857 2.864 -0.491 1.00 96.62 86 PHE A O 1
ATOM 674 N N . GLN A 1 87 ? -4.564 1.777 -2.435 1.00 94.94 87 GLN A N 1
ATOM 675 C CA . GLN A 1 87 ? -5.787 0.977 -2.314 1.00 94.94 87 GLN A CA 1
ATOM 676 C C . GLN A 1 87 ? -5.708 0.019 -1.123 1.00 94.94 87 GLN A C 1
ATOM 678 O O . GLN A 1 87 ? -6.629 -0.025 -0.306 1.00 94.94 87 GLN A O 1
ATOM 683 N N . ILE A 1 88 ? -4.590 -0.696 -0.978 1.00 93.19 88 ILE A N 1
ATOM 684 C CA . ILE A 1 88 ? -4.344 -1.588 0.161 1.00 93.19 88 ILE A CA 1
ATOM 685 C C . ILE A 1 88 ? -4.363 -0.788 1.466 1.00 93.19 88 ILE A C 1
ATOM 687 O O . ILE A 1 88 ? -5.067 -1.159 2.404 1.00 93.19 88 ILE A O 1
ATOM 691 N N . GLY A 1 89 ? -3.648 0.339 1.521 1.00 94.12 89 GLY A N 1
ATOM 692 C CA . GLY A 1 89 ? -3.616 1.220 2.686 1.00 94.12 89 GLY A CA 1
ATOM 693 C C . GLY A 1 89 ? -5.006 1.717 3.082 1.00 94.12 89 GLY A C 1
ATOM 694 O O . GLY A 1 89 ? -5.352 1.700 4.263 1.00 94.12 89 GLY A O 1
ATOM 695 N N . PHE A 1 90 ? -5.840 2.080 2.105 1.00 96.50 90 PHE A N 1
ATOM 696 C CA . PHE A 1 90 ? -7.227 2.471 2.343 1.00 96.50 90 PHE A CA 1
ATOM 697 C C . PHE A 1 90 ? -8.057 1.324 2.933 1.00 96.50 90 PHE A C 1
ATOM 699 O O . PHE A 1 90 ? -8.725 1.512 3.950 1.00 96.50 90 PHE A O 1
ATOM 706 N N . LEU A 1 91 ? -7.980 0.124 2.348 1.00 94.38 91 LEU A N 1
ATOM 707 C CA . LEU A 1 91 ? -8.709 -1.051 2.835 1.00 94.38 91 LEU A CA 1
ATOM 708 C C . LEU A 1 91 ? -8.291 -1.448 4.256 1.00 94.38 91 LEU A C 1
ATOM 710 O O . LEU A 1 91 ? -9.147 -1.757 5.084 1.00 94.38 91 LEU A O 1
ATOM 714 N N . VAL A 1 92 ? -6.992 -1.389 4.559 1.00 94.50 92 VAL A N 1
ATOM 715 C CA . VAL A 1 92 ? -6.453 -1.643 5.904 1.00 94.50 92 VAL A CA 1
ATOM 716 C C . VAL A 1 92 ? -6.906 -0.568 6.895 1.00 94.50 92 VAL A C 1
ATOM 718 O O . VAL A 1 92 ? -7.145 -0.872 8.061 1.00 94.50 92 VAL A O 1
ATOM 721 N N . PHE A 1 93 ? -7.065 0.681 6.451 1.00 96.19 93 PHE A N 1
ATOM 722 C CA . PHE A 1 93 ? -7.482 1.793 7.303 1.00 96.19 93 PHE A CA 1
ATOM 723 C C . PHE A 1 93 ? -8.969 1.745 7.699 1.00 96.19 93 PHE A C 1
ATOM 725 O O . PHE A 1 93 ? -9.320 2.136 8.815 1.00 96.19 93 PHE A O 1
ATOM 732 N N . LEU A 1 94 ? -9.844 1.230 6.826 1.00 97.62 94 LEU A N 1
ATOM 733 C CA . LEU A 1 94 ? -11.298 1.172 7.043 1.00 97.62 94 LEU A CA 1
ATOM 734 C C . LEU A 1 94 ? -11.746 0.600 8.405 1.00 97.62 94 LEU A C 1
ATOM 736 O O . LEU A 1 94 ? -12.530 1.272 9.081 1.00 97.62 94 LEU A O 1
ATOM 740 N N . PRO A 1 95 ? -11.297 -0.585 8.864 1.00 96.62 95 PRO A N 1
ATOM 741 C CA . PRO A 1 95 ? -11.729 -1.117 10.159 1.00 96.62 95 PRO A CA 1
ATOM 742 C C . PRO A 1 95 ? -11.348 -0.204 11.335 1.00 96.62 95 PRO A C 1
ATOM 744 O O . PRO A 1 95 ? -12.117 -0.067 12.287 1.00 96.62 95 PRO A O 1
ATOM 747 N N . PHE A 1 96 ? -10.200 0.473 11.266 1.00 97.88 96 PHE A N 1
ATOM 748 C CA . PHE A 1 96 ? -9.773 1.409 12.308 1.00 97.88 96 PHE A CA 1
ATOM 749 C C . PHE A 1 96 ? -10.594 2.697 12.305 1.00 97.88 96 PHE A C 1
ATOM 751 O O . PHE A 1 96 ? -10.910 3.215 13.377 1.00 97.88 96 PHE A O 1
ATOM 758 N N . LEU A 1 97 ? -10.983 3.177 11.121 1.00 98.00 97 LEU A N 1
ATOM 759 C CA . LEU A 1 97 ? -11.894 4.310 10.968 1.00 98.00 97 LEU A CA 1
ATOM 760 C C . LEU A 1 97 ? -13.255 4.001 11.602 1.00 98.00 97 LEU A C 1
ATOM 762 O O . LEU A 1 97 ? -13.801 4.829 12.331 1.00 98.00 97 LEU A O 1
ATOM 766 N N . VAL A 1 98 ? -13.784 2.792 11.389 1.00 98.25 98 VAL A N 1
ATOM 767 C CA . VAL A 1 98 ? -15.041 2.358 12.020 1.00 98.25 98 VAL A CA 1
ATOM 768 C C . VAL A 1 98 ? -14.925 2.386 13.545 1.00 98.25 98 VAL A C 1
ATOM 770 O O . VAL A 1 98 ? -15.827 2.902 14.204 1.00 98.25 98 VAL A O 1
ATOM 773 N N . ILE A 1 99 ? -13.811 1.906 14.113 1.00 98.12 99 ILE A N 1
ATOM 774 C CA . ILE A 1 99 ? -13.568 1.990 15.563 1.00 98.12 99 ILE A CA 1
ATOM 775 C C . ILE A 1 99 ? -13.584 3.447 16.033 1.00 98.12 99 ILE A C 1
ATOM 777 O O . ILE A 1 99 ? -14.247 3.748 17.023 1.00 98.12 99 ILE A O 1
ATOM 781 N N . ASP A 1 100 ? -12.894 4.352 15.338 1.00 97.44 100 ASP A N 1
ATOM 782 C CA . ASP A 1 100 ? -12.872 5.773 15.706 1.00 97.44 100 ASP A CA 1
ATOM 783 C C . ASP A 1 100 ? -14.270 6.386 15.726 1.00 97.44 100 ASP A C 1
ATOM 785 O O . ASP A 1 100 ? -14.641 7.053 16.693 1.00 97.44 100 ASP A O 1
ATOM 789 N N . MET A 1 101 ? -15.066 6.120 14.690 1.00 97.56 101 MET A N 1
ATOM 790 C CA . MET A 1 101 ? -16.428 6.635 14.582 1.00 97.56 101 MET A CA 1
ATOM 791 C C . MET A 1 101 ? -17.335 6.081 15.691 1.00 97.56 101 MET A C 1
ATOM 793 O O . MET A 1 101 ? -18.108 6.828 16.292 1.00 97.56 101 MET A O 1
ATOM 797 N N . VAL A 1 102 ? -17.229 4.785 16.000 1.00 97.69 102 VAL A N 1
ATOM 798 C CA . VAL A 1 102 ? -18.011 4.148 17.071 1.00 97.69 102 VAL A CA 1
ATOM 799 C C . VAL A 1 102 ? -17.614 4.701 18.439 1.00 97.69 102 VAL A C 1
ATOM 801 O O . VAL A 1 102 ? -18.487 5.102 19.207 1.00 97.69 102 VAL A O 1
ATOM 804 N N . VAL A 1 103 ? -16.315 4.777 18.739 1.00 96.88 103 VAL A N 1
ATOM 805 C CA . VAL A 1 103 ? -15.814 5.293 20.023 1.00 96.88 103 VAL A CA 1
ATOM 806 C C . VAL A 1 103 ? -16.207 6.757 20.208 1.00 96.88 103 VAL A C 1
ATOM 808 O O . VAL A 1 103 ? -16.686 7.120 21.281 1.00 96.88 103 VAL A O 1
ATOM 811 N N . ALA A 1 104 ? -16.084 7.587 19.169 1.00 95.88 104 ALA A N 1
ATOM 812 C CA . ALA A 1 104 ? -16.514 8.981 19.220 1.00 95.88 104 ALA A CA 1
ATOM 813 C C . ALA A 1 104 ? -18.008 9.107 19.554 1.00 95.88 104 ALA A C 1
ATOM 815 O O . ALA A 1 104 ? -18.369 9.845 20.470 1.00 95.88 104 ALA A O 1
ATOM 816 N N . ASN A 1 105 ? -18.869 8.339 18.880 1.00 95.94 105 ASN A N 1
ATOM 817 C CA . ASN A 1 105 ? -20.310 8.359 19.135 1.00 95.94 105 ASN A CA 1
ATOM 818 C C . ASN A 1 105 ? -20.663 7.900 20.560 1.00 95.94 105 ASN A C 1
ATOM 820 O O . ASN A 1 105 ? -21.534 8.495 21.195 1.00 95.94 105 ASN A O 1
ATOM 824 N N . VAL A 1 106 ? -19.969 6.888 21.091 1.00 96.00 106 VAL A N 1
ATOM 825 C CA . VAL A 1 106 ? -20.173 6.412 22.470 1.00 96.00 106 VAL A CA 1
ATOM 826 C C . VAL A 1 106 ? -19.734 7.463 23.492 1.00 96.00 106 VAL A C 1
ATOM 828 O O . VAL A 1 106 ? -20.474 7.738 24.433 1.00 96.00 106 VAL A O 1
ATOM 831 N N . LEU A 1 107 ? -18.570 8.096 23.311 1.00 95.12 107 LEU A N 1
ATOM 832 C CA . LEU A 1 107 ? -18.105 9.156 24.215 1.00 95.12 107 LEU A CA 1
ATOM 833 C C . LEU A 1 107 ? -19.056 10.356 24.226 1.00 95.12 107 LEU A C 1
ATOM 835 O O . LEU A 1 107 ? -19.354 10.887 25.298 1.00 95.12 107 LEU A O 1
ATOM 839 N N . LEU A 1 108 ? -19.561 10.749 23.052 1.00 93.94 108 LEU A N 1
ATOM 840 C CA . LEU A 1 108 ? -20.557 11.811 22.921 1.00 93.94 108 LEU A CA 1
ATOM 841 C C . LEU A 1 108 ? -21.858 11.455 23.649 1.00 93.94 108 LEU A C 1
ATOM 843 O O . LEU A 1 108 ? -22.382 12.285 24.386 1.00 93.94 108 LEU A O 1
ATOM 847 N N . ALA A 1 109 ? -22.346 10.220 23.506 1.00 95.12 109 ALA A N 1
ATOM 848 C CA . ALA A 1 109 ? -23.545 9.751 24.201 1.00 95.12 109 ALA A CA 1
ATOM 849 C C . ALA A 1 109 ? -23.382 9.725 25.733 1.00 95.12 109 ALA A C 1
ATOM 851 O O . ALA A 1 109 ? -24.346 9.952 26.459 1.00 95.12 109 ALA A O 1
ATOM 852 N N . LEU A 1 110 ? -22.163 9.485 26.227 1.00 95.69 110 LEU A N 1
ATOM 853 C CA . LEU A 1 110 ? -21.825 9.518 27.654 1.00 95.69 110 LEU A CA 1
ATOM 854 C C . LEU A 1 110 ? -21.565 10.941 28.187 1.00 95.69 110 LEU A C 1
ATOM 856 O O . LEU A 1 110 ? -21.270 11.102 29.369 1.00 95.69 110 LEU A O 1
ATOM 860 N N . GLY A 1 111 ? -21.644 11.973 27.337 1.00 93.31 111 GLY A N 1
ATOM 861 C CA . GLY A 1 111 ? -21.363 13.364 27.708 1.00 93.31 111 GLY A CA 1
ATOM 862 C C . GLY A 1 111 ? -19.879 13.654 27.970 1.00 93.31 111 GLY A C 1
ATOM 863 O O . GLY A 1 111 ? -19.535 14.687 28.545 1.00 93.31 111 GLY A O 1
ATOM 864 N N . MET A 1 112 ? -18.974 12.759 27.560 1.00 94.44 112 MET A N 1
ATOM 865 C CA . MET A 1 112 ? -17.537 12.885 27.807 1.00 94.44 112 MET A CA 1
ATOM 866 C C . MET A 1 112 ? -16.845 13.719 26.725 1.00 94.44 112 MET A C 1
ATOM 868 O O . MET A 1 112 ? -16.047 13.214 25.939 1.00 94.44 112 MET A O 1
ATOM 872 N N . HIS A 1 113 ? -17.112 15.025 26.714 1.00 86.69 113 HIS A N 1
ATOM 873 C CA . HIS A 1 113 ? -16.524 15.956 25.741 1.00 86.69 113 HIS A CA 1
ATOM 874 C C . HIS A 1 113 ? -15.029 16.237 25.957 1.00 86.69 113 HIS A C 1
ATOM 876 O O . HIS A 1 113 ? -14.354 16.699 25.041 1.00 86.69 113 HIS A O 1
ATOM 882 N N . MET A 1 114 ? -14.509 15.990 27.164 1.00 90.31 114 MET A N 1
ATOM 883 C CA . MET A 1 114 ? -13.113 16.295 27.508 1.00 90.31 114 MET A CA 1
ATOM 884 C C . MET A 1 114 ? -12.129 15.190 27.118 1.00 90.31 114 MET A C 1
ATOM 886 O O . MET A 1 114 ? -10.925 15.434 27.068 1.00 90.31 114 MET A O 1
ATOM 890 N N . LEU A 1 115 ? -12.616 13.975 26.857 1.00 90.44 115 LEU A N 1
ATOM 891 C CA . LEU A 1 115 ? -11.765 12.874 26.426 1.00 90.44 115 LEU A CA 1
ATOM 892 C C . LEU A 1 115 ? -11.651 12.882 24.907 1.00 90.44 115 LEU A C 1
ATOM 894 O O . LEU A 1 115 ? -12.654 12.909 24.200 1.00 90.44 115 LEU A O 1
ATOM 898 N N . SER A 1 116 ? -10.418 12.812 24.409 1.00 94.75 116 SER A N 1
ATOM 899 C CA . SER A 1 116 ? -10.165 12.645 22.980 1.00 94.75 116 SER A CA 1
ATOM 900 C C . SER A 1 116 ? -10.607 11.245 22.537 1.00 94.75 116 SER A C 1
ATOM 902 O O . SER A 1 116 ? -10.054 10.259 23.046 1.00 94.75 116 SER A O 1
ATOM 904 N N . PRO A 1 117 ? -11.535 11.120 21.566 1.00 93.56 117 PRO A N 1
ATOM 905 C CA . PRO A 1 117 ? -11.920 9.825 21.013 1.00 93.56 117 PRO A CA 1
ATOM 906 C C . PRO A 1 117 ? -10.737 9.024 20.480 1.00 93.56 117 PRO A C 1
ATOM 908 O O . PRO A 1 117 ? -10.691 7.815 20.678 1.00 93.56 117 PRO A O 1
ATOM 911 N N . THR A 1 118 ? -9.740 9.696 19.899 1.00 94.88 118 THR A N 1
ATOM 912 C CA . THR A 1 118 ? -8.529 9.065 19.359 1.00 94.88 118 THR A CA 1
ATOM 913 C C . THR A 1 118 ? -7.695 8.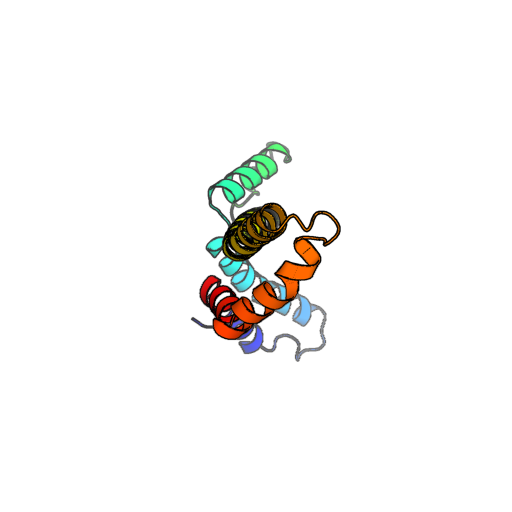373 20.438 1.00 94.88 118 THR A C 1
ATOM 915 O O . THR A 1 118 ? -7.149 7.296 20.210 1.00 94.88 118 THR A O 1
ATOM 918 N N . THR A 1 119 ? -7.593 8.971 21.630 1.00 95.50 119 THR A N 1
ATOM 919 C CA . THR A 1 119 ? -6.841 8.380 22.749 1.00 95.50 119 THR A CA 1
ATOM 920 C C . THR A 1 119 ? -7.562 7.153 23.296 1.00 95.50 119 THR A C 1
ATOM 922 O O . THR A 1 119 ? -6.926 6.152 23.618 1.00 95.50 119 THR A O 1
ATOM 925 N N . VAL A 1 120 ? -8.894 7.215 23.370 1.00 95.94 120 VAL A N 1
ATOM 926 C CA . VAL A 1 120 ? -9.724 6.105 23.852 1.00 95.94 120 VAL A CA 1
ATOM 927 C C . VAL A 1 120 ? -9.786 4.972 22.827 1.00 95.94 120 VAL A C 1
ATOM 929 O O . VAL A 1 120 ? -9.778 3.812 23.224 1.00 95.94 120 VAL A O 1
ATOM 932 N N . SER A 1 121 ? -9.804 5.269 21.522 1.00 97.25 121 SER A N 1
ATOM 933 C CA . SER A 1 121 ? -9.878 4.253 20.465 1.00 97.25 121 SER A CA 1
ATOM 934 C C . SER A 1 121 ? -8.569 3.493 20.248 1.00 97.25 121 SER A C 1
ATOM 936 O O . SER A 1 121 ? -8.607 2.338 19.825 1.00 97.25 121 SER A O 1
ATOM 938 N N . LEU A 1 122 ? -7.414 4.094 20.557 1.00 97.62 122 LEU A N 1
ATOM 939 C CA . LEU A 1 122 ? -6.092 3.490 20.356 1.00 97.62 122 LEU A CA 1
ATOM 940 C C . LEU A 1 122 ? -5.959 2.053 20.911 1.00 97.62 122 LEU A C 1
ATOM 942 O O . LEU A 1 122 ? -5.597 1.168 20.132 1.00 97.62 122 LEU A O 1
ATOM 946 N N . PRO A 1 123 ? -6.266 1.758 22.193 1.00 97.44 123 PRO A N 1
ATOM 947 C CA . PRO A 1 123 ? -6.173 0.393 22.716 1.00 97.44 123 PRO A CA 1
ATOM 948 C C . PRO A 1 123 ? -7.091 -0.596 21.985 1.00 97.44 123 PRO A C 1
ATOM 950 O O . PRO A 1 123 ? -6.689 -1.735 21.763 1.00 97.44 123 PRO A O 1
ATOM 953 N N . PHE A 1 124 ? -8.283 -0.177 21.547 1.00 98.00 124 PHE A N 1
ATOM 954 C CA . PHE A 1 124 ? -9.191 -1.037 20.777 1.00 98.00 124 PHE A CA 1
ATOM 955 C C . PHE A 1 124 ? -8.646 -1.347 19.383 1.00 98.00 124 PHE A C 1
ATOM 957 O O . PHE A 1 124 ? -8.760 -2.481 18.924 1.00 98.00 124 PHE A O 1
ATOM 964 N N . LYS A 1 125 ? -8.015 -0.370 18.721 1.00 97.44 125 LYS A N 1
ATOM 965 C CA . LYS A 1 125 ? -7.347 -0.588 17.429 1.00 97.44 125 LYS A CA 1
ATOM 966 C C . LYS A 1 125 ? -6.206 -1.588 17.558 1.00 97.44 125 LYS A C 1
ATOM 968 O O . LYS A 1 125 ? -6.112 -2.509 16.752 1.00 97.44 125 LYS A O 1
ATOM 973 N N . LEU A 1 126 ? -5.366 -1.424 18.582 1.00 97.62 126 LEU A N 1
ATOM 974 C CA . LEU A 1 126 ? -4.262 -2.344 18.857 1.00 97.62 126 LEU A CA 1
ATOM 975 C C . LEU A 1 126 ? -4.778 -3.750 19.176 1.00 97.62 126 LEU A C 1
ATOM 977 O O . LEU A 1 126 ? -4.261 -4.722 18.631 1.00 97.62 126 LEU A O 1
ATOM 981 N N . LEU A 1 127 ? -5.830 -3.857 19.995 1.00 97.94 127 LEU A N 1
ATOM 982 C CA . LEU A 1 127 ? -6.468 -5.132 20.308 1.00 97.94 127 LEU A CA 1
ATOM 983 C C . LEU A 1 127 ? -7.013 -5.810 19.049 1.00 97.94 127 LEU A C 1
ATOM 985 O O . LEU A 1 127 ? -6.710 -6.979 18.830 1.00 97.94 127 LEU A O 1
ATOM 989 N N . LEU A 1 128 ? -7.770 -5.088 18.213 1.00 97.50 128 LEU A N 1
ATOM 990 C CA . LEU A 1 128 ? -8.284 -5.618 16.949 1.00 97.50 128 LEU A CA 1
ATOM 991 C C . LEU A 1 128 ? -7.135 -6.126 16.077 1.00 97.50 128 LEU A C 1
ATOM 993 O O . LEU A 1 128 ? -7.193 -7.248 15.588 1.00 97.50 128 LEU A O 1
ATOM 997 N N . PHE A 1 129 ? -6.091 -5.314 15.906 1.00 97.69 129 PHE A N 1
ATOM 998 C CA . PHE A 1 129 ? -4.963 -5.641 15.042 1.00 97.69 129 PHE A CA 1
ATOM 999 C C . PHE A 1 129 ? -4.206 -6.891 15.505 1.00 97.69 129 PHE A C 1
ATOM 1001 O O . PHE A 1 129 ? -3.824 -7.715 14.678 1.00 97.69 129 PHE A O 1
ATOM 1008 N N . VAL A 1 130 ? -4.025 -7.070 16.816 1.00 97.50 130 VAL A N 1
ATOM 1009 C CA . VAL A 1 130 ? -3.419 -8.287 17.378 1.00 97.50 130 VAL A CA 1
ATOM 1010 C C . VAL A 1 130 ? -4.363 -9.486 17.256 1.00 97.50 130 VAL A C 1
ATOM 1012 O O . VAL A 1 130 ? -3.915 -10.565 16.883 1.00 97.50 130 VAL A O 1
ATOM 1015 N N . LEU A 1 131 ? -5.662 -9.300 17.514 1.00 97.62 131 LEU A N 1
ATOM 1016 C CA . LEU A 1 131 ? -6.671 -10.364 17.472 1.00 97.62 131 LEU A CA 1
ATOM 1017 C C . LEU A 1 131 ? -6.795 -11.005 16.086 1.00 97.62 131 LEU A C 1
ATOM 1019 O O . LEU A 1 131 ? -7.020 -12.207 15.989 1.00 97.62 131 LEU A O 1
ATOM 1023 N N . VAL A 1 132 ? -6.651 -10.212 15.022 1.00 96.88 132 VAL A N 1
ATOM 1024 C CA . VAL A 1 132 ? -6.714 -10.709 13.638 1.00 96.88 132 VAL A CA 1
ATOM 1025 C C . VAL A 1 132 ? -5.360 -11.156 13.087 1.00 96.88 132 VAL A C 1
ATOM 1027 O O . VAL A 1 132 ? -5.255 -11.412 11.892 1.00 96.88 132 VAL A O 1
ATOM 1030 N N . GLU A 1 133 ? -4.313 -11.198 13.914 1.00 97.00 133 GLU A N 1
ATOM 1031 C CA . GLU A 1 133 ? -2.939 -11.449 13.466 1.00 97.00 133 GLU A CA 1
ATOM 1032 C C . GLU A 1 133 ? -2.512 -10.497 12.331 1.00 97.00 133 GLU A C 1
ATOM 1034 O O . GLU A 1 133 ? -1.987 -10.904 11.293 1.00 97.00 133 GLU A O 1
ATOM 1039 N N . GLY A 1 134 ? -2.738 -9.192 12.512 1.00 94.25 134 GLY A N 1
ATOM 1040 C CA . GLY A 1 134 ? -2.589 -8.189 11.455 1.00 94.25 134 GLY A CA 1
ATOM 1041 C C . GLY A 1 134 ? -1.220 -8.191 10.764 1.00 94.25 134 GLY A C 1
ATOM 1042 O O . GLY A 1 134 ? -1.151 -8.072 9.544 1.00 94.25 134 GLY A O 1
ATOM 1043 N N . TRP A 1 135 ? -0.129 -8.419 11.504 1.00 95.25 135 TRP A N 1
ATOM 1044 C CA . TRP A 1 135 ? 1.214 -8.563 10.922 1.00 95.25 135 TRP A CA 1
ATOM 1045 C C . TRP A 1 135 ? 1.341 -9.765 9.976 1.00 95.25 135 TRP A C 1
ATOM 1047 O O . TRP A 1 135 ? 1.978 -9.661 8.925 1.00 95.25 135 TRP A O 1
ATOM 1057 N N . TYR A 1 136 ? 0.726 -10.898 10.319 1.00 94.88 136 TYR A N 1
ATOM 1058 C CA . TYR A 1 136 ? 0.717 -12.084 9.467 1.00 94.88 136 TYR A CA 1
ATOM 1059 C C . TYR A 1 136 ? -0.110 -11.838 8.202 1.00 94.88 136 TYR A C 1
ATOM 1061 O O . TYR A 1 136 ? 0.357 -12.118 7.101 1.00 94.88 136 TYR A O 1
ATOM 1069 N N . LEU A 1 137 ? -1.300 -11.245 8.331 1.00 93.06 137 LEU A N 1
ATOM 1070 C CA . LEU A 1 137 ? -2.145 -10.925 7.178 1.00 93.06 137 LEU A CA 1
ATOM 1071 C C . LEU A 1 137 ? -1.468 -9.945 6.215 1.00 93.06 137 LEU A C 1
ATOM 1073 O O . LEU A 1 137 ? -1.470 -10.187 5.009 1.00 93.06 137 LEU A O 1
ATOM 1077 N N . LEU A 1 138 ? -0.855 -8.878 6.736 1.00 92.69 138 LEU A N 1
ATOM 1078 C CA . LEU A 1 138 ? -0.152 -7.888 5.920 1.00 92.69 138 LEU A CA 1
ATOM 1079 C C . LEU A 1 138 ? 1.056 -8.499 5.208 1.00 92.69 138 LEU A C 1
ATOM 1081 O O . LEU A 1 138 ? 1.192 -8.349 3.998 1.00 92.69 138 LEU A O 1
ATOM 1085 N N . SER A 1 139 ? 1.911 -9.228 5.931 1.00 92.94 139 SER A N 1
ATOM 1086 C CA . SER A 1 139 ? 3.084 -9.871 5.323 1.00 92.94 139 SER A CA 1
ATOM 1087 C C . SER A 1 139 ? 2.691 -10.917 4.280 1.00 92.94 139 SER A C 1
ATOM 1089 O O . SER A 1 139 ? 3.255 -10.937 3.188 1.00 92.94 139 SER A O 1
ATOM 1091 N N . LYS A 1 140 ? 1.676 -11.739 4.566 1.00 91.12 140 LYS A N 1
ATOM 1092 C CA . LYS A 1 140 ? 1.135 -12.715 3.618 1.00 91.12 140 LYS A CA 1
ATOM 1093 C C . LYS A 1 140 ? 0.580 -12.045 2.363 1.00 91.12 140 LYS A C 1
ATOM 1095 O O . LYS A 1 140 ? 0.869 -12.517 1.269 1.00 91.12 140 LYS A O 1
ATOM 1100 N N . ALA A 1 141 ? -0.199 -10.973 2.508 1.00 88.50 141 ALA A N 1
ATOM 1101 C CA . ALA A 1 141 ? -0.760 -10.240 1.376 1.00 88.50 141 ALA A CA 1
ATOM 1102 C C . ALA A 1 141 ? 0.341 -9.638 0.490 1.00 88.50 141 ALA A C 1
ATOM 1104 O O . ALA A 1 141 ? 0.279 -9.782 -0.726 1.00 88.50 141 ALA A O 1
ATOM 1105 N N . LEU A 1 142 ? 1.379 -9.050 1.094 1.00 89.44 142 LEU A N 1
ATOM 1106 C CA . LEU A 1 142 ? 2.519 -8.491 0.362 1.00 89.44 142 LEU A CA 1
ATOM 1107 C C . LEU A 1 142 ? 3.309 -9.568 -0.388 1.00 89.44 142 LEU A C 1
ATOM 1109 O O . LEU A 1 142 ? 3.657 -9.372 -1.545 1.00 89.44 142 LEU A O 1
ATOM 1113 N N . VAL A 1 143 ? 3.568 -10.722 0.236 1.00 90.06 143 VAL A N 1
ATOM 1114 C CA . VAL A 1 143 ? 4.283 -11.823 -0.431 1.00 90.06 143 VAL A CA 1
ATOM 1115 C C . VAL A 1 143 ? 3.451 -12.396 -1.576 1.00 90.06 143 VAL A C 1
ATOM 1117 O O . VAL A 1 143 ? 3.965 -12.567 -2.676 1.00 90.06 143 VAL A O 1
ATOM 1120 N N . LEU A 1 144 ? 2.165 -12.672 -1.343 1.00 88.19 144 LEU A N 1
ATOM 1121 C CA . LEU A 1 144 ? 1.276 -13.213 -2.374 1.00 88.19 144 LEU A CA 1
ATOM 1122 C C . LEU A 1 144 ? 1.021 -12.233 -3.524 1.00 88.19 144 LEU A C 1
ATOM 1124 O O . LEU A 1 144 ? 0.683 -12.685 -4.611 1.00 88.19 144 LEU A O 1
ATOM 1128 N N . GLY A 1 145 ? 1.193 -10.926 -3.306 1.00 85.31 145 GLY A N 1
ATOM 1129 C CA . GLY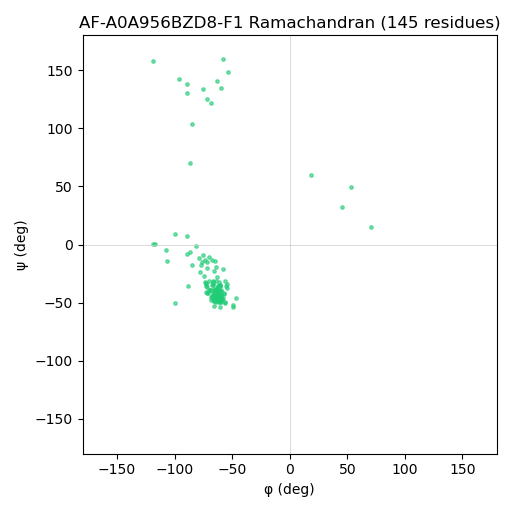 A 1 145 ? 1.069 -9.917 -4.358 1.00 85.31 145 GLY A CA 1
ATOM 1130 C C . GLY A 1 145 ? 2.099 -10.065 -5.483 1.00 85.31 145 GLY A C 1
ATOM 1131 O O . GLY A 1 145 ? 1.796 -9.721 -6.619 1.00 85.31 145 GLY A O 1
ATOM 1132 N N . TYR A 1 146 ? 3.279 -10.634 -5.202 1.00 84.88 146 TYR A N 1
ATOM 1133 C CA . TYR A 1 146 ? 4.391 -10.703 -6.166 1.00 84.88 146 TYR A CA 1
ATOM 1134 C C . TYR A 1 146 ? 4.844 -12.122 -6.544 1.00 84.88 146 TYR A C 1
ATOM 1136 O O . TYR A 1 146 ? 5.789 -12.274 -7.325 1.00 84.88 146 TYR A O 1
ATOM 1144 N N . VAL A 1 147 ? 4.214 -13.166 -5.995 1.00 77.94 147 VAL A N 1
ATOM 1145 C CA . VAL A 1 147 ? 4.528 -14.583 -6.288 1.00 77.94 147 VAL A CA 1
ATOM 1146 C C . VAL A 1 147 ? 3.616 -15.115 -7.392 1.00 77.94 147 VAL A C 1
ATOM 1148 O O . VAL A 1 147 ? 4.145 -15.650 -8.406 1.00 77.94 147 VAL A O 1
#

Secondary structure (DSSP, 8-state):
---HHHHHTTS-GGGG-SHHHHHHHHHHHHHHHHHHHHHHS-HHHHHHHHHHHHHHS-GGGGGG--TT-HHHHHHHHHHHHHHHHHHHHHHHHHHHHHHHHHHHHHHHHTT-TTS-HHHHHHHHHHHHHHHTTHHHHHHHHHHHHH-

pLDDT: mean 87.61, std 11.19, range [49.53, 98.25]

Foldseek 3Di:
DQQLVSQLPPPPLCPPVDPVSVVVSCVSSVVSVLVLLVVQFDPVQLVVLLVVVLVVDDPVCNVVRDSSPCSRSVRRNVVSVVVVVVVVVVVLCVVLVVLLVVQVVVCVVVVNPPDDSVVVSVVVVVVVCVVVVVVVVVVVVVVVVRD

Radius of gyration: 24.07 Å; Cα contacts (8 Å, |Δi|>4): 90; chains: 1; bounding box: 61×36×64 Å

Sequence (147 aa):
TAGVWAQIDRTDPLAGNSADAVFEAIDLGEEPLRQFLRRNAGPRETSLFYDLALRSRPPDQRDKVAADDLLILLPAFLITELAEAFQIGFLVFLPFLVIDMVVANVLLALGMHMLSPTTVSLPFKLLLFVLVEGWYLLSKALVLGYV